Protein AF-A0A968I3I0-F1 (afdb_monomer)

Structure (mmCIF, N/CA/C/O backbone):
data_AF-A0A968I3I0-F1
#
_entry.id   AF-A0A968I3I0-F1
#
loop_
_atom_site.group_PDB
_atom_site.id
_atom_site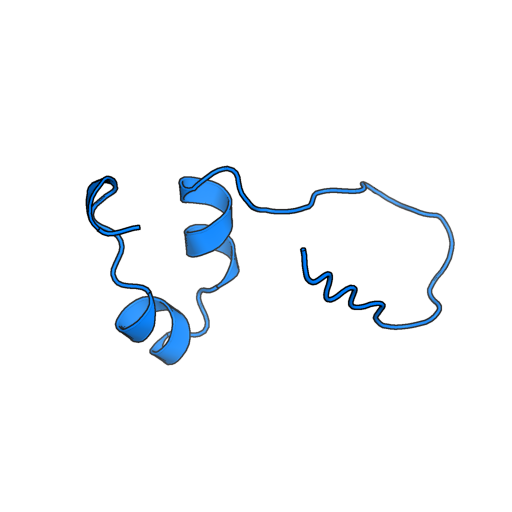.type_symbol
_atom_site.label_atom_id
_atom_site.label_alt_id
_atom_site.label_comp_id
_atom_site.label_asym_id
_atom_site.label_entity_id
_atom_site.label_seq_id
_atom_site.pdbx_PDB_ins_code
_atom_site.Cartn_x
_atom_site.Cartn_y
_atom_site.Cartn_z
_atom_site.occupancy
_atom_site.B_iso_or_equiv
_atom_site.auth_seq_id
_atom_site.auth_comp_id
_atom_site.auth_asym_id
_atom_site.auth_atom_id
_atom_site.pdbx_PDB_model_num
ATOM 1 N N . ALA A 1 1 ? -7.201 -2.747 -10.586 1.00 82.56 1 ALA A N 1
ATOM 2 C CA . ALA A 1 1 ? -5.902 -3.102 -11.203 1.00 82.56 1 ALA A CA 1
ATOM 3 C C . ALA A 1 1 ? -6.006 -3.268 -12.717 1.00 82.56 1 ALA A C 1
ATOM 5 O O . ALA A 1 1 ? -5.593 -2.362 -13.425 1.00 82.56 1 ALA A O 1
ATOM 6 N N . SER A 1 2 ? -6.619 -4.339 -13.234 1.00 82.31 2 SER A N 1
ATOM 7 C CA . SER A 1 2 ? -6.650 -4.597 -14.686 1.00 82.31 2 SER A CA 1
ATOM 8 C C . SER A 1 2 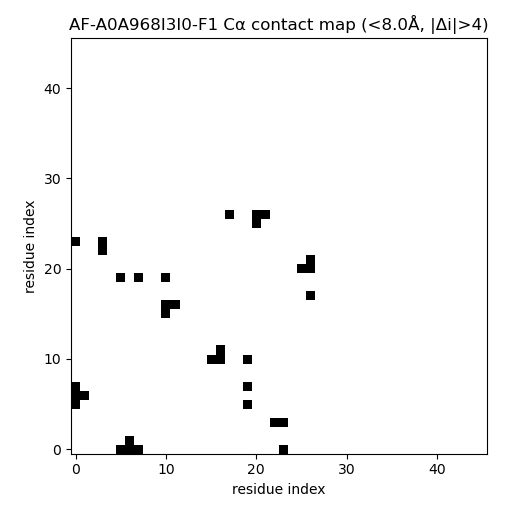? -7.369 -3.514 -15.503 1.00 82.31 2 SER A C 1
ATOM 10 O O . SER A 1 2 ? -6.898 -3.153 -16.572 1.00 82.31 2 SER A O 1
ATOM 12 N N . SER A 1 3 ? -8.446 -2.915 -14.978 1.00 90.38 3 SER A N 1
ATOM 13 C CA . SER A 1 3 ? -9.124 -1.763 -15.605 1.00 90.38 3 SER A CA 1
ATOM 14 C C . SER A 1 3 ? -8.278 -0.482 -15.654 1.00 90.38 3 SER A C 1
ATOM 16 O O . SER A 1 3 ? -8.603 0.424 -16.409 1.00 90.38 3 SER A O 1
ATOM 18 N N . PHE A 1 4 ? -7.205 -0.410 -14.860 1.00 88.69 4 PHE A N 1
ATOM 19 C CA . PHE A 1 4 ? -6.225 0.680 -14.844 1.00 88.69 4 PHE A CA 1
ATOM 20 C C . PHE A 1 4 ? -4.976 0.343 -15.680 1.00 88.69 4 PHE A C 1
ATOM 22 O O . PHE A 1 4 ? -4.008 1.093 -15.659 1.00 88.69 4 PHE A O 1
ATOM 29 N N . GLY A 1 5 ? -4.967 -0.797 -16.386 1.00 94.75 5 GLY A N 1
ATOM 30 C CA . GLY A 1 5 ? -3.810 -1.256 -17.160 1.00 94.75 5 GLY A CA 1
ATOM 31 C C . GLY A 1 5 ? -2.619 -1.713 -16.310 1.00 94.75 5 GLY A C 1
ATOM 32 O O . GLY A 1 5 ? -1.517 -1.837 -16.832 1.00 94.75 5 GLY A O 1
ATOM 33 N N . LEU A 1 6 ? -2.823 -1.958 -15.012 1.00 97.12 6 LEU A N 1
ATOM 34 C CA . LEU A 1 6 ? -1.761 -2.355 -14.086 1.00 97.12 6 LEU A CA 1
ATOM 35 C C . LEU A 1 6 ? -1.633 -3.880 -14.017 1.00 97.12 6 LEU A C 1
ATOM 37 O O . LEU A 1 6 ? -2.621 -4.576 -13.755 1.00 97.12 6 LEU A O 1
ATOM 41 N N . ASP A 1 7 ? -0.405 -4.380 -14.160 1.00 97.62 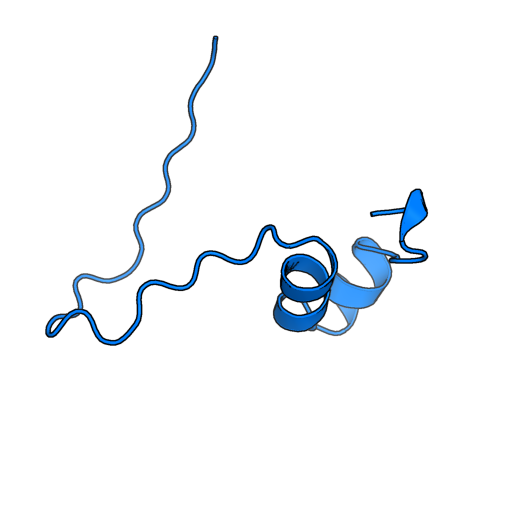7 ASP A N 1
ATOM 42 C CA . ASP A 1 7 ? -0.039 -5.766 -13.861 1.00 97.62 7 ASP A CA 1
ATOM 43 C C . ASP A 1 7 ? 0.588 -5.847 -12.464 1.00 97.62 7 ASP A C 1
ATOM 45 O O . ASP A 1 7 ? 1.756 -5.519 -12.255 1.00 97.62 7 ASP A O 1
ATOM 49 N N . ALA A 1 8 ? -0.204 -6.310 -11.496 1.00 96.88 8 ALA A N 1
ATOM 50 C CA . ALA A 1 8 ? 0.232 -6.426 -10.108 1.00 96.88 8 ALA A CA 1
ATOM 51 C C . ALA A 1 8 ? 1.446 -7.352 -9.941 1.00 96.88 8 ALA A C 1
ATOM 53 O O . ALA A 1 8 ? 2.293 -7.106 -9.083 1.00 96.88 8 ALA A O 1
ATOM 54 N N . ARG A 1 9 ? 1.535 -8.424 -10.740 1.00 97.81 9 ARG A N 1
ATOM 55 C CA . ARG A 1 9 ? 2.603 -9.413 -10.609 1.00 97.81 9 ARG A CA 1
ATOM 56 C C . ARG A 1 9 ? 3.911 -8.860 -11.159 1.00 97.81 9 ARG A C 1
ATOM 58 O O . ARG A 1 9 ? 4.916 -8.925 -10.459 1.00 97.81 9 ARG A O 1
ATOM 65 N N . ALA A 1 10 ? 3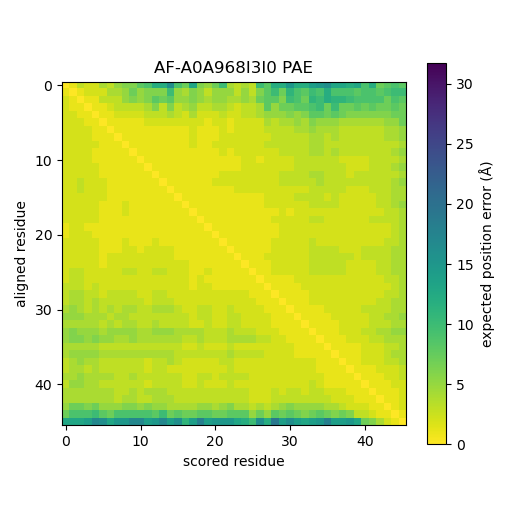.878 -8.275 -12.354 1.00 98.19 10 ALA A N 1
ATOM 66 C CA . ALA A 1 10 ? 5.061 -7.666 -12.957 1.00 98.19 10 ALA A CA 1
ATOM 67 C C . ALA A 1 10 ? 5.602 -6.509 -12.099 1.00 98.19 10 ALA A C 1
ATOM 69 O O . ALA A 1 10 ? 6.808 -6.402 -11.885 1.00 98.19 10 ALA A O 1
ATOM 70 N N . MET A 1 11 ? 4.716 -5.673 -11.546 1.00 98.19 11 MET A N 1
ATOM 71 C CA . MET A 1 11 ? 5.126 -4.572 -10.668 1.0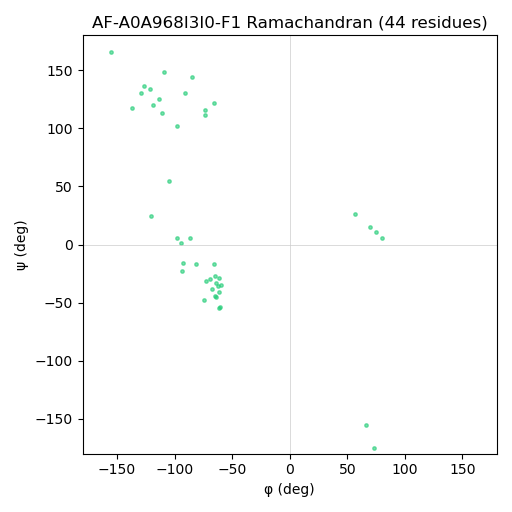0 98.19 11 MET A CA 1
ATOM 72 C C . MET A 1 11 ? 5.704 -5.074 -9.340 1.00 98.19 11 MET A C 1
ATOM 74 O O . MET A 1 11 ? 6.704 -4.531 -8.876 1.00 98.19 11 MET A O 1
ATOM 78 N N . LEU A 1 12 ? 5.144 -6.141 -8.755 1.00 98.25 12 LEU A N 1
ATOM 79 C CA . LEU A 1 12 ? 5.711 -6.768 -7.558 1.00 98.25 12 LEU A CA 1
ATOM 80 C C . LEU A 1 12 ? 7.090 -7.388 -7.831 1.00 98.25 12 LEU A C 1
ATOM 82 O O . LEU A 1 12 ? 8.007 -7.184 -7.040 1.00 98.25 12 LEU A O 1
ATOM 86 N N . GLU A 1 13 ? 7.258 -8.101 -8.949 1.00 98.56 13 GLU A N 1
ATOM 87 C CA . GLU A 1 13 ? 8.551 -8.665 -9.376 1.00 98.56 13 GLU A CA 1
ATOM 88 C C . GLU A 1 13 ? 9.601 -7.562 -9.619 1.00 98.56 13 GLU A C 1
ATOM 90 O O . GLU A 1 13 ? 10.788 -7.769 -9.367 1.00 98.56 13 GLU A O 1
ATOM 95 N N . ASN A 1 14 ? 9.159 -6.364 -10.010 1.00 98.44 14 ASN A N 1
ATOM 96 C CA . ASN A 1 14 ? 9.997 -5.173 -10.155 1.00 98.44 14 ASN A CA 1
ATOM 97 C C . ASN A 1 14 ? 10.170 -4.354 -8.852 1.00 98.44 14 ASN A C 1
ATOM 99 O O . ASN A 1 14 ? 10.764 -3.280 -8.882 1.00 98.44 14 ASN A O 1
ATOM 103 N N . ASN A 1 15 ? 9.669 -4.831 -7.703 1.00 98.31 15 ASN A N 1
ATOM 104 C CA . ASN A 1 15 ? 9.655 -4.116 -6.414 1.00 98.31 15 ASN A CA 1
ATOM 105 C C . ASN A 1 15 ? 8.952 -2.739 -6.443 1.00 98.31 15 ASN A C 1
ATOM 107 O O . ASN A 1 15 ? 9.232 -1.878 -5.609 1.00 98.31 15 ASN A O 1
ATOM 111 N N . ASP A 1 16 ? 8.003 -2.532 -7.358 1.00 98.19 16 ASP A N 1
ATOM 112 C CA . ASP A 1 16 ? 7.270 -1.272 -7.539 1.00 98.19 16 ASP A CA 1
ATOM 113 C C . ASP A 1 16 ? 5.833 -1.348 -6.991 1.00 98.19 16 ASP A C 1
ATOM 115 O O . ASP A 1 16 ? 4.837 -1.094 -7.672 1.00 98.19 16 ASP A O 1
ATOM 119 N N . ALA A 1 17 ? 5.704 -1.727 -5.718 1.00 98.00 17 ALA A N 1
ATOM 120 C CA . ALA A 1 17 ? 4.401 -1.763 -5.051 1.00 98.00 17 ALA A CA 1
ATOM 121 C C . ALA A 1 17 ? 3.821 -0.352 -4.824 1.00 98.00 17 ALA A C 1
ATOM 123 O O . ALA A 1 17 ? 2.603 -0.182 -4.818 1.00 98.00 17 ALA A O 1
ATOM 124 N N . TYR A 1 18 ? 4.675 0.664 -4.652 1.00 98.06 18 TYR A N 1
ATOM 125 C CA . TYR A 1 18 ? 4.241 2.038 -4.385 1.00 98.06 18 TYR A CA 1
ATOM 126 C C . TYR A 1 18 ? 3.402 2.598 -5.541 1.00 98.06 18 TYR A C 1
ATOM 128 O O . TYR A 1 18 ? 2.258 3.000 -5.317 1.00 98.06 18 TYR A O 1
ATOM 136 N N . SER A 1 19 ? 3.929 2.568 -6.773 1.00 97.56 19 SER A N 1
ATOM 137 C CA . SER A 1 19 ? 3.234 3.122 -7.944 1.00 97.56 19 SER A CA 1
ATOM 138 C C . SER A 1 19 ? 1.937 2.367 -8.240 1.00 97.56 19 SER A C 1
ATOM 140 O O . SER A 1 19 ? 0.947 2.970 -8.652 1.00 97.56 19 SER A O 1
ATOM 142 N N . PHE A 1 20 ? 1.910 1.056 -7.967 1.00 98.19 20 PHE A N 1
ATOM 143 C CA . PHE A 1 20 ? 0.713 0.229 -8.111 1.00 98.19 20 PHE A CA 1
ATOM 144 C C . PHE A 1 20 ? -0.431 0.714 -7.209 1.00 98.19 20 PHE A C 1
ATOM 146 O O . PHE A 1 20 ? -1.526 0.984 -7.700 1.00 98.19 20 PHE A O 1
ATOM 153 N N . PHE A 1 21 ? -0.189 0.854 -5.900 1.00 97.81 21 PHE A N 1
ATOM 154 C CA . PHE A 1 21 ? -1.232 1.294 -4.966 1.00 97.81 21 PHE A CA 1
ATOM 155 C C . PHE A 1 21 ? -1.569 2.783 -5.118 1.00 97.81 21 PHE A C 1
ATOM 157 O O . PHE A 1 21 ? -2.725 3.160 -4.923 1.00 97.81 21 PHE A O 1
ATOM 164 N N . GLU A 1 22 ? -0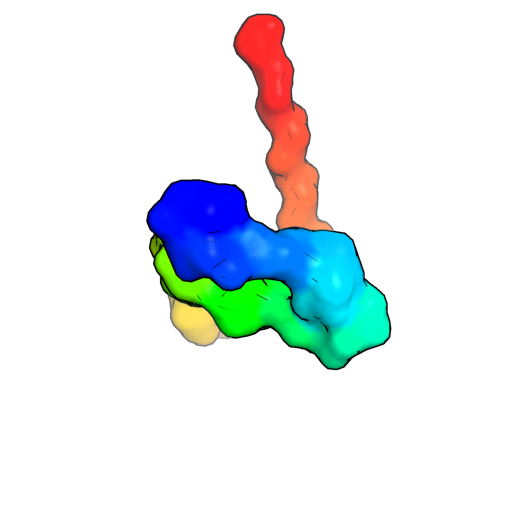.608 3.630 -5.505 1.00 97.69 22 GLU A N 1
ATOM 165 C CA . GLU A 1 22 ? -0.871 5.046 -5.793 1.00 97.69 22 GLU A CA 1
ATOM 166 C C . GLU A 1 22 ? -1.817 5.214 -6.989 1.00 97.69 22 GLU A C 1
ATOM 168 O O . GLU A 1 22 ? -2.793 5.958 -6.889 1.00 97.69 22 GLU A O 1
ATOM 173 N N . ALA A 1 23 ? -1.592 4.476 -8.080 1.00 97.00 23 ALA A N 1
ATOM 174 C CA . ALA A 1 23 ? -2.440 4.530 -9.271 1.00 97.00 23 ALA A CA 1
ATOM 175 C C . ALA A 1 23 ? -3.875 4.026 -9.026 1.00 97.00 23 ALA A C 1
ATOM 177 O O . ALA A 1 23 ? -4.803 4.456 -9.709 1.00 97.00 23 ALA A O 1
ATOM 178 N N . LEU A 1 24 ? -4.071 3.133 -8.050 1.00 96.88 24 LEU A N 1
ATOM 179 C CA . LEU A 1 24 ? -5.399 2.662 -7.638 1.00 96.88 24 LEU A CA 1
ATOM 180 C C . LEU A 1 24 ? -6.120 3.622 -6.684 1.00 96.88 24 LEU A C 1
ATOM 182 O O . LEU A 1 24 ? -7.330 3.503 -6.515 1.00 96.88 24 LEU A O 1
ATOM 186 N N . GLY A 1 25 ? -5.398 4.559 -6.064 1.00 96.25 25 GLY A N 1
ATOM 187 C CA . GLY A 1 25 ? -5.920 5.359 -4.954 1.00 96.25 25 GLY A CA 1
ATOM 188 C C . GLY A 1 25 ? -6.005 4.598 -3.624 1.00 96.25 25 GLY A C 1
ATOM 189 O O . GLY A 1 25 ? -6.570 5.120 -2.668 1.00 96.25 25 GLY A O 1
ATOM 190 N N . ASP A 1 26 ? -5.411 3.404 -3.542 1.00 96.62 26 ASP A N 1
ATOM 191 C CA . ASP A 1 26 ? -5.4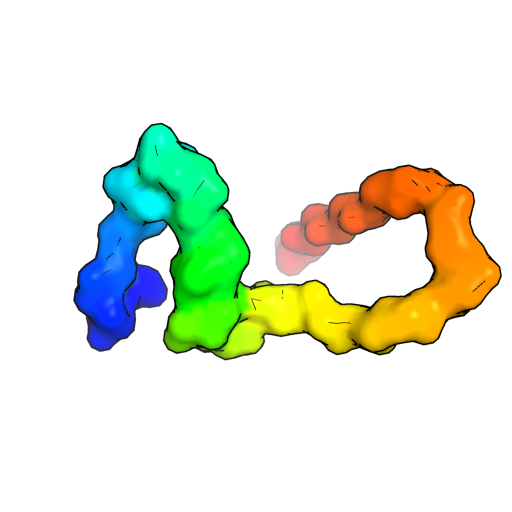50 2.513 -2.371 1.00 96.62 26 ASP A CA 1
ATOM 192 C C . ASP A 1 26 ? -4.226 2.688 -1.446 1.00 96.62 26 ASP A C 1
ATOM 194 O O . ASP A 1 26 ? -4.073 1.991 -0.440 1.00 96.62 26 ASP A O 1
ATOM 198 N N . LEU A 1 27 ? -3.321 3.616 -1.776 1.00 97.31 27 LEU A N 1
ATOM 199 C CA . LEU A 1 27 ? -2.141 3.912 -0.969 1.00 97.31 27 LEU A CA 1
ATOM 200 C C . LEU A 1 27 ? -2.516 4.681 0.307 1.00 97.31 27 LEU A C 1
ATOM 202 O O . LEU A 1 27 ? -2.925 5.843 0.264 1.00 97.31 27 LEU A O 1
ATOM 206 N N . VAL A 1 28 ? -2.286 4.061 1.463 1.00 96.56 28 VAL A N 1
ATOM 207 C CA . VAL A 1 28 ? -2.482 4.701 2.770 1.00 96.56 28 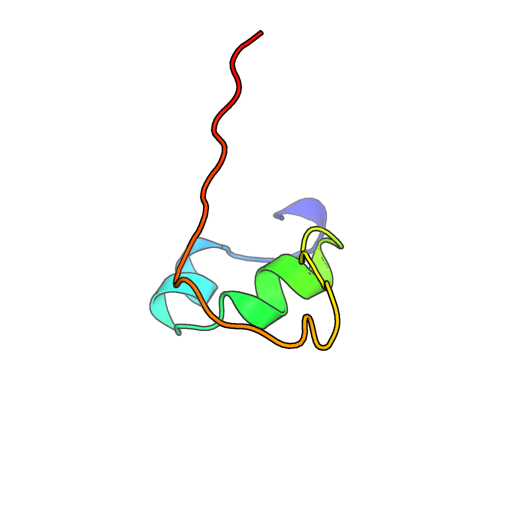VAL A CA 1
ATOM 208 C C . VAL A 1 28 ? -1.357 5.709 3.034 1.00 96.56 28 VAL A C 1
ATOM 210 O O . VAL A 1 28 ? -0.209 5.330 3.257 1.00 96.56 28 VAL A O 1
ATOM 213 N N . LYS A 1 29 ? -1.688 7.007 3.042 1.00 96.69 29 LYS A N 1
ATOM 214 C CA . LYS A 1 29 ? -0.769 8.109 3.383 1.00 96.69 29 LYS A CA 1
ATOM 215 C C . LYS A 1 29 ? -1.177 8.733 4.721 1.00 96.69 29 LYS A C 1
ATOM 217 O O . LYS A 1 29 ? -2.224 9.364 4.811 1.00 96.69 29 LYS A O 1
ATOM 222 N N . THR A 1 30 ? -0.351 8.583 5.757 1.00 96.75 30 THR A N 1
ATOM 223 C CA . THR A 1 30 ? -0.622 9.128 7.106 1.00 96.75 30 THR A CA 1
ATOM 224 C C . THR A 1 30 ? -0.004 10.505 7.347 1.00 96.75 30 THR A C 1
ATOM 226 O O . THR A 1 30 ? -0.443 11.228 8.236 1.00 96.75 30 THR A O 1
ATOM 229 N N . GLY A 1 31 ? 1.047 10.853 6.595 1.00 97.31 31 GLY A N 1
ATOM 230 C CA . GLY A 1 31 ? 1.956 11.942 6.957 1.00 97.31 31 GLY A CA 1
ATOM 231 C C . GLY A 1 31 ? 2.884 11.569 8.129 1.00 97.31 31 GLY A C 1
ATOM 232 O O . GLY A 1 31 ? 2.893 10.413 8.567 1.00 97.31 31 GLY A O 1
ATOM 233 N N . PRO A 1 32 ? 3.694 12.521 8.628 1.00 98.00 32 PRO A N 1
ATOM 234 C CA . PRO A 1 32 ? 4.568 12.296 9.777 1.00 98.00 32 PRO A CA 1
ATOM 235 C C . PRO A 1 32 ? 3.745 12.051 11.050 1.00 98.00 32 PRO A C 1
ATOM 237 O O . PRO A 1 32 ? 2.966 12.902 11.468 1.00 98.00 32 PRO A O 1
ATOM 240 N N . THR A 1 33 ? 3.940 10.893 11.685 1.00 97.62 33 THR A N 1
ATOM 241 C CA . THR A 1 33 ? 3.185 10.474 12.884 1.00 97.62 33 THR A CA 1
ATOM 242 C C . THR A 1 33 ? 3.863 10.859 14.203 1.00 97.62 33 THR A C 1
ATOM 244 O O . THR A 1 33 ? 3.228 10.821 15.252 1.00 97.62 33 THR A O 1
ATOM 247 N N . GLY A 1 34 ? 5.154 11.216 14.170 1.00 98.38 34 GLY A N 1
ATOM 248 C CA . GLY A 1 34 ? 5.933 11.619 15.349 1.00 98.38 34 GLY A CA 1
ATOM 249 C C . GLY A 1 34 ? 6.453 10.468 16.222 1.00 98.38 34 GLY A C 1
ATOM 250 O O . GLY A 1 34 ? 7.031 10.727 17.273 1.00 98.38 34 GLY A O 1
ATOM 251 N N . THR A 1 35 ? 6.278 9.210 15.809 1.00 98.19 35 THR A N 1
ATOM 252 C CA . THR A 1 35 ? 6.823 8.030 16.503 1.00 98.19 35 THR A CA 1
ATOM 253 C C . THR A 1 35 ? 6.987 6.848 15.540 1.00 98.19 35 THR A C 1
ATOM 255 O O . THR A 1 35 ? 6.430 6.860 14.443 1.00 98.19 35 THR A O 1
ATOM 258 N N . ASN A 1 36 ? 7.737 5.821 15.944 1.00 97.94 36 ASN A N 1
ATOM 259 C CA . ASN A 1 36 ? 7.888 4.572 15.202 1.00 97.94 36 ASN A CA 1
ATOM 260 C C . ASN A 1 36 ? 7.805 3.374 16.159 1.00 97.94 36 ASN A C 1
ATOM 262 O O . ASN A 1 36 ? 8.650 3.223 17.039 1.00 97.94 36 ASN A O 1
ATOM 266 N N . VAL A 1 37 ? 6.800 2.520 15.961 1.00 98.06 37 VAL A N 1
ATOM 267 C CA . VAL A 1 37 ? 6.608 1.257 16.700 1.00 98.06 37 VAL A CA 1
ATOM 268 C C . VAL A 1 37 ? 6.598 0.043 15.763 1.00 98.06 37 VAL A C 1
ATOM 270 O O . VAL A 1 37 ? 6.055 -1.004 16.108 1.00 98.06 37 VAL A O 1
ATOM 273 N N . ASN A 1 38 ? 7.239 0.173 14.598 1.00 97.81 38 ASN A N 1
ATOM 274 C CA . ASN A 1 38 ? 7.206 -0.780 13.486 1.00 97.81 38 ASN A CA 1
ATOM 275 C C . ASN A 1 38 ? 5.809 -0.890 12.835 1.00 97.81 38 ASN A C 1
ATOM 277 O O . ASN A 1 38 ? 5.022 0.057 12.865 1.00 97.81 38 ASN A O 1
ATOM 281 N N . ASP A 1 39 ? 5.531 -2.032 12.199 1.00 97.75 39 ASP A N 1
ATOM 282 C CA . 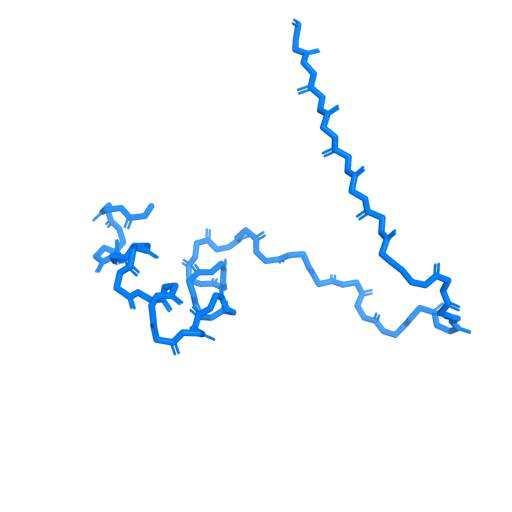ASP A 1 39 ? 4.368 -2.242 11.338 1.00 97.75 39 ASP A CA 1
ATOM 283 C C . ASP A 1 39 ? 3.105 -2.654 12.106 1.00 97.75 39 ASP A C 1
ATOM 285 O O . ASP A 1 39 ? 3.136 -3.483 13.017 1.00 97.75 39 ASP A O 1
ATOM 289 N N . PHE A 1 40 ? 1.958 -2.174 11.627 1.00 96.31 40 PHE A N 1
ATOM 290 C CA . PHE A 1 40 ? 0.632 -2.649 12.015 1.00 96.31 40 PHE A CA 1
ATOM 291 C C . PHE A 1 40 ? -0.123 -3.148 10.778 1.00 96.31 40 PHE A C 1
ATOM 293 O O . PHE A 1 40 ? -0.135 -2.485 9.741 1.00 96.31 40 PHE A O 1
ATOM 300 N N . ARG A 1 41 ? -0.764 -4.320 10.875 1.00 97.19 41 ARG A N 1
ATOM 301 C CA . ARG A 1 41 ? -1.596 -4.899 9.807 1.00 97.19 41 ARG A CA 1
ATOM 302 C C . ARG A 1 41 ? -2.946 -5.299 10.381 1.00 97.19 41 ARG A C 1
ATOM 304 O O . ARG A 1 41 ? -3.002 -6.011 11.379 1.00 97.19 41 ARG A O 1
ATOM 311 N N . LEU A 1 42 ? -4.019 -4.874 9.721 1.00 96.69 42 LEU A N 1
ATOM 312 C CA . LEU A 1 42 ? -5.386 -5.224 10.084 1.00 96.69 42 LEU A CA 1
ATOM 313 C C . LEU A 1 42 ? -6.000 -6.085 8.981 1.00 96.69 42 LEU A C 1
ATOM 315 O O . LEU A 1 42 ? -6.036 -5.682 7.822 1.00 96.69 42 LEU A O 1
ATOM 319 N N . VAL A 1 43 ? -6.507 -7.256 9.358 1.00 97.00 43 VAL A N 1
ATOM 320 C CA . VAL A 1 43 ? -7.300 -8.123 8.483 1.00 97.00 43 VAL A CA 1
ATOM 321 C C . VAL A 1 43 ? -8.673 -8.257 9.119 1.00 97.00 43 VAL A C 1
ATOM 323 O O . VAL A 1 43 ? -8.789 -8.719 10.252 1.00 97.00 43 VAL A O 1
ATOM 326 N N . VAL A 1 44 ? -9.707 -7.831 8.401 1.00 95.50 44 VAL A N 1
ATOM 327 C CA . VAL A 1 44 ? -11.102 -7.945 8.836 1.00 95.50 44 VAL A CA 1
ATOM 328 C C . VAL A 1 44 ? -11.819 -8.986 7.989 1.00 95.50 44 VAL A C 1
ATOM 330 O O . VAL A 1 44 ? -11.510 -9.167 6.811 1.00 95.50 44 VAL A O 1
ATOM 333 N N . ARG A 1 45 ? -12.784 -9.675 8.590 1.00 93.25 45 ARG A N 1
ATOM 334 C CA . ARG A 1 45 ? -13.683 -10.598 7.900 1.00 93.25 45 ARG A CA 1
ATOM 335 C C . ARG A 1 45 ? -15.114 -10.191 8.232 1.00 93.25 45 ARG A C 1
ATOM 337 O O . ARG A 1 45 ? -15.382 -9.867 9.386 1.00 93.25 45 ARG A O 1
ATOM 344 N N . ALA A 1 46 ? -15.975 -10.174 7.218 1.00 82.56 46 ALA A N 1
ATOM 345 C CA . ALA A 1 46 ? -17.414 -10.002 7.391 1.00 82.56 46 ALA A CA 1
ATOM 346 C C . ALA A 1 46 ? -18.052 -11.243 8.030 1.00 82.56 46 ALA A C 1
ATOM 348 O O . ALA A 1 46 ? -17.540 -12.362 7.777 1.00 82.56 46 ALA A O 1
#

Solvent-accessible surface area (backbone atoms only — not comparable to full-atom values): 3349 Å² total; per-residue (Å²): 93,69,94,73,75,46,55,68,66,65,32,50,78,68,70,39,56,64,64,55,30,51,77,70,69,70,55,88,80,84,72,90,80,89,74,84,86,79,90,86,87,87,86,87,80,134

pLDDT: mean 96.03, std 4.04, range [82.31, 98.56]

Radius of gyration: 13.63 Å; Cα contacts (8 Å, |Δi|>4): 17; chains: 1; bounding box: 27×23×34 Å

Mean predicted aligned error: 2.99 Å

Foldseek 3Di:
DVVLVDDPVVCVVVVNVPVVCVSVVNDDDDPDPPDDPDDDDDDDDD

Sequence (46 aa):
ASSFGLDARAMLENNDAYSFFEALGDLVKTGPTGTNVNDFRLVVRA

Secondary structure (DSSP, 8-state):
-GGGT--HHHHHHTT-HHHHHHHHT--------S------------